Protein AF-A0A829YI76-F1 (afdb_monomer_lite)

Radius of gyration: 20.85 Å; chains: 1; bounding box: 61×23×52 Å

Sequence (101 aa):
MSERILIPLPGLGTLELPREVFDQHLLKTLVPAPTLPSELVDADQLEERTGIPASWWMTQARERRVPFRKMGRYVRFELSEIMECDAYRRRALGNSDEISR

Structure (mmCIF, N/CA/C/O backbone):
data_AF-A0A829YI76-F1
#
_entry.id   AF-A0A829YI76-F1
#
loop_
_atom_site.group_PDB
_atom_site.id
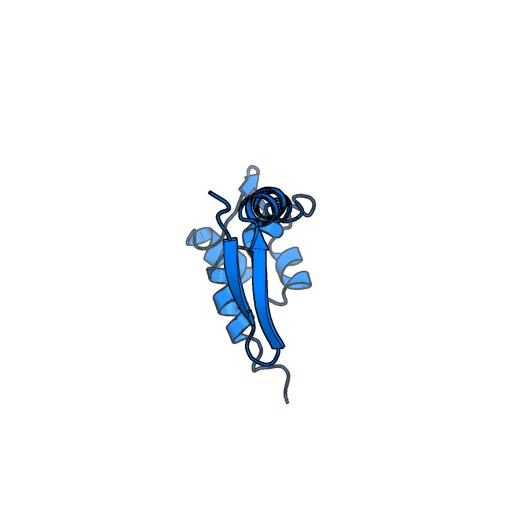_atom_site.type_symbol
_atom_site.label_atom_id
_atom_site.label_alt_id
_atom_site.label_comp_id
_atom_site.label_asym_id
_atom_site.label_entity_id
_atom_site.label_seq_id
_atom_site.pdbx_PDB_ins_code
_atom_site.Cartn_x
_atom_site.Cartn_y
_atom_site.Cartn_z
_atom_site.occupancy
_atom_site.B_iso_or_equiv
_atom_site.auth_seq_id
_atom_site.auth_comp_id
_atom_site.auth_asym_id
_atom_site.auth_atom_id
_atom_site.pdbx_PDB_model_num
ATOM 1 N N . MET A 1 1 ? -36.850 1.336 17.401 1.00 51.84 1 MET A N 1
ATOM 2 C CA . MET A 1 1 ? -36.067 0.347 18.171 1.00 51.84 1 MET A CA 1
ATOM 3 C C . MET A 1 1 ? -34.623 0.811 18.142 1.00 51.84 1 MET A C 1
ATOM 5 O O . MET A 1 1 ? -34.119 1.050 17.056 1.00 51.84 1 MET A O 1
ATOM 9 N N . SER A 1 2 ? -34.011 1.069 19.296 1.00 63.66 2 SER A N 1
ATOM 10 C CA . SER A 1 2 ? -32.673 1.669 19.377 1.00 63.66 2 SER A CA 1
ATOM 11 C C . SER A 1 2 ? -31.602 0.588 19.239 1.00 63.66 2 SER A C 1
ATOM 13 O O . SER A 1 2 ? -31.313 -0.115 20.203 1.00 63.66 2 SER A O 1
ATOM 15 N N . GLU A 1 3 ? -31.046 0.434 18.040 1.00 83.56 3 GLU A N 1
ATOM 16 C CA . GLU A 1 3 ? -29.967 -0.516 17.764 1.00 83.56 3 GLU A CA 1
ATOM 17 C C . GLU A 1 3 ? -28.652 -0.018 18.399 1.00 83.56 3 GLU A C 1
ATOM 19 O O . GLU A 1 3 ? -28.280 1.152 18.255 1.00 83.56 3 GLU A O 1
ATOM 24 N N . ARG A 1 4 ? -27.972 -0.884 19.159 1.00 88.00 4 ARG A N 1
ATOM 25 C CA . ARG A 1 4 ? -26.721 -0.577 19.872 1.00 88.00 4 ARG A CA 1
ATOM 26 C C . ARG A 1 4 ? -25.626 -1.541 19.435 1.00 88.00 4 ARG A C 1
ATOM 28 O O . ARG A 1 4 ? -25.895 -2.720 19.220 1.00 88.00 4 ARG A O 1
ATOM 35 N N . ILE A 1 5 ? -24.403 -1.037 19.338 1.00 87.69 5 ILE A N 1
ATOM 36 C CA . ILE A 1 5 ? -23.200 -1.816 19.052 1.00 87.69 5 ILE A CA 1
ATOM 37 C C . ILE A 1 5 ? -22.404 -1.990 20.343 1.00 87.69 5 ILE A C 1
ATOM 39 O O . ILE A 1 5 ? -22.226 -1.039 21.106 1.00 87.69 5 ILE A O 1
ATOM 43 N N . LEU A 1 6 ? -21.925 -3.216 20.559 1.00 91.31 6 LEU A N 1
ATOM 44 C CA . LEU A 1 6 ? -21.065 -3.602 21.671 1.00 91.31 6 LEU A CA 1
ATOM 45 C C . LEU A 1 6 ? -19.669 -3.914 21.133 1.00 91.31 6 LEU A C 1
ATOM 47 O O . LEU A 1 6 ? -19.516 -4.810 20.304 1.00 91.31 6 LEU A O 1
ATOM 51 N N . ILE A 1 7 ? -18.657 -3.195 21.610 1.00 88.75 7 ILE A N 1
ATOM 52 C CA . ILE A 1 7 ? -17.260 -3.404 21.216 1.00 88.75 7 ILE A CA 1
ATOM 53 C C . ILE A 1 7 ? -16.486 -3.904 22.442 1.00 88.75 7 ILE A C 1
ATOM 55 O O . ILE A 1 7 ? -16.265 -3.124 23.373 1.00 88.75 7 ILE A O 1
ATOM 59 N N . PRO A 1 8 ? -16.083 -5.187 22.492 1.00 88.81 8 PRO A N 1
ATOM 60 C CA . PRO A 1 8 ? -15.279 -5.704 23.592 1.00 88.81 8 PRO A CA 1
ATOM 61 C C . PRO A 1 8 ? -13.833 -5.206 23.474 1.00 88.81 8 PRO A C 1
ATOM 63 O O . PRO A 1 8 ? -13.141 -5.491 22.498 1.00 88.81 8 PRO A O 1
ATOM 66 N N . LEU A 1 9 ? -13.371 -4.475 24.489 1.00 86.19 9 LEU A N 1
ATOM 67 C CA . LEU A 1 9 ? -12.004 -3.976 24.608 1.00 86.19 9 LEU A CA 1
ATOM 68 C C . LEU A 1 9 ? -11.269 -4.790 25.687 1.00 86.19 9 LEU A C 1
ATOM 70 O O . LEU A 1 9 ? -11.547 -4.628 26.883 1.00 86.19 9 LEU A O 1
ATOM 74 N N . PRO A 1 10 ? -10.342 -5.689 25.306 1.00 85.75 10 PRO A N 1
ATOM 75 C CA . PRO A 1 10 ? -9.649 -6.538 26.268 1.00 85.75 10 PRO A CA 1
ATOM 76 C C . PRO A 1 10 ? -8.880 -5.681 27.284 1.00 85.75 10 PRO A C 1
ATOM 78 O O . PRO A 1 10 ? -8.089 -4.819 26.914 1.00 85.75 10 PRO A O 1
ATOM 81 N N . GLY A 1 11 ? -9.141 -5.910 28.574 1.00 81.19 11 GLY A N 1
ATOM 82 C CA . GLY A 1 11 ? -8.521 -5.179 29.687 1.00 81.19 11 GLY A CA 1
ATOM 83 C C . GLY A 1 11 ? -9.222 -3.882 30.112 1.00 81.19 11 GLY A C 1
ATOM 84 O O . GLY A 1 11 ? -8.873 -3.343 31.157 1.00 81.19 11 GLY A O 1
ATOM 85 N N . LEU A 1 12 ? -10.220 -3.400 29.360 1.00 83.12 12 LEU A N 1
ATOM 86 C CA . LEU A 1 12 ? -10.945 -2.150 29.655 1.00 83.12 12 LEU A CA 1
ATOM 87 C C . LEU A 1 12 ? -12.467 -2.332 29.784 1.00 83.12 12 LEU A C 1
ATOM 89 O O . LEU A 1 12 ? -13.122 -1.508 30.416 1.00 83.12 12 LEU A O 1
ATOM 93 N N . GLY A 1 13 ? -13.028 -3.415 29.237 1.00 89.44 13 GLY A N 1
ATOM 94 C CA . GLY A 1 13 ? -14.457 -3.738 29.319 1.00 89.44 13 GLY A CA 1
ATOM 95 C C . GLY A 1 13 ? -15.166 -3.636 27.968 1.00 89.44 13 GLY A C 1
ATOM 96 O O . GLY A 1 13 ? -14.532 -3.710 26.920 1.00 89.44 13 GLY A O 1
ATOM 97 N N . THR A 1 14 ? -16.491 -3.491 27.979 1.00 91.69 14 THR A N 1
ATOM 98 C CA . THR A 1 14 ? -17.304 -3.399 26.754 1.00 91.69 14 THR A CA 1
ATOM 99 C C . THR A 1 14 ? -17.762 -1.967 26.540 1.00 91.69 14 THR A C 1
ATOM 101 O O . THR A 1 14 ? -18.417 -1.386 27.404 1.00 91.69 14 THR A O 1
ATOM 104 N N . LEU A 1 15 ? -17.444 -1.409 25.375 1.00 89.00 15 LEU A N 1
ATOM 105 C CA . LEU A 1 15 ? -17.925 -0.098 24.965 1.00 89.00 15 LEU A CA 1
ATOM 10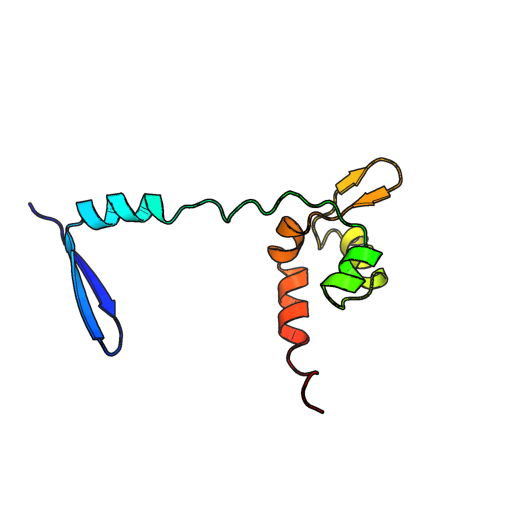6 C C . LEU A 1 15 ? -19.291 -0.261 24.286 1.00 89.00 15 LEU A C 1
ATOM 108 O O . LEU A 1 15 ? -19.397 -0.929 23.256 1.00 89.00 15 LEU A O 1
ATOM 112 N N . GLU A 1 16 ? -20.334 0.325 24.878 1.00 91.94 16 GLU A N 1
ATOM 113 C CA . GLU A 1 16 ? -21.669 0.409 24.276 1.00 91.94 16 GLU A CA 1
ATOM 114 C C . GLU A 1 16 ? -21.841 1.742 23.557 1.00 91.94 16 GLU A C 1
ATOM 116 O O . GLU A 1 16 ? -21.600 2.804 24.135 1.00 91.94 16 GLU A O 1
ATOM 121 N N . LEU A 1 17 ? -22.327 1.703 22.319 1.00 89.19 17 LEU A N 1
ATOM 122 C CA . LEU A 1 17 ? -22.628 2.910 21.561 1.00 89.19 17 LEU A CA 1
ATOM 123 C C . LEU A 1 17 ? -23.873 2.733 20.675 1.00 89.19 17 LEU A C 1
ATOM 125 O O . LEU A 1 17 ? -24.147 1.625 20.208 1.00 89.19 17 LEU A O 1
ATOM 129 N N . PRO A 1 18 ? -24.651 3.801 20.418 1.00 90.62 18 PRO A N 1
ATOM 130 C CA . PRO A 1 18 ? -25.748 3.747 19.457 1.00 90.62 18 PRO A CA 1
ATOM 131 C C . PRO A 1 18 ? -25.231 3.465 18.045 1.00 90.62 18 PRO A C 1
ATOM 133 O O . PRO A 1 18 ? -24.206 4.016 17.635 1.00 90.62 18 PRO A O 1
ATOM 136 N N . ARG A 1 19 ? -25.980 2.662 17.281 1.00 84.94 19 ARG A N 1
ATOM 137 C CA . ARG A 1 19 ? -25.641 2.307 15.897 1.00 84.94 19 ARG A CA 1
ATOM 138 C C . ARG A 1 19 ? -25.372 3.534 15.022 1.00 84.94 19 ARG A C 1
ATOM 140 O O . ARG A 1 19 ? -24.388 3.572 14.297 1.00 84.94 19 ARG A O 1
ATOM 147 N N . GLU A 1 20 ? -26.188 4.570 15.173 1.00 83.88 20 GLU A N 1
ATOM 148 C CA . GLU A 1 20 ? -26.089 5.810 14.396 1.00 83.88 20 GLU A CA 1
ATOM 149 C C . GLU A 1 20 ? -24.776 6.573 14.638 1.00 83.88 20 GLU A C 1
ATOM 151 O O . GLU A 1 20 ? -24.182 7.114 13.707 1.00 83.88 20 GLU A O 1
ATOM 156 N N . VAL A 1 21 ? -24.287 6.567 15.884 1.00 84.31 21 VAL A N 1
ATOM 157 C CA . VAL A 1 21 ? -23.003 7.187 16.244 1.00 84.31 21 VAL A CA 1
ATOM 158 C C . VAL A 1 21 ? -21.855 6.392 15.630 1.00 84.31 21 VAL A C 1
ATOM 160 O O . VAL A 1 21 ? -20.918 6.976 15.091 1.00 84.31 21 VAL A O 1
ATOM 163 N N . PHE A 1 22 ? -21.937 5.061 15.660 1.00 83.75 22 PHE A N 1
ATOM 164 C CA . PHE A 1 22 ? -20.942 4.218 15.007 1.00 83.75 22 PHE A CA 1
ATOM 165 C C . PHE A 1 22 ? -20.890 4.472 13.499 1.00 83.75 22 PHE A C 1
ATOM 167 O O . PHE A 1 22 ? -19.814 4.744 12.976 1.00 83.75 22 PHE A O 1
ATOM 174 N N . ASP A 1 23 ? -22.036 4.449 12.814 1.00 79.69 23 ASP A N 1
ATOM 175 C CA . ASP A 1 23 ? -22.098 4.606 11.357 1.00 79.69 23 ASP A CA 1
ATOM 176 C C . ASP A 1 23 ? -21.629 6.005 10.907 1.00 79.69 23 ASP A C 1
ATOM 178 O O . ASP A 1 23 ? -20.883 6.115 9.931 1.00 79.69 23 ASP A O 1
ATOM 182 N N . GLN A 1 24 ? -21.973 7.073 11.645 1.00 77.12 24 GLN A N 1
ATOM 183 C CA . GLN A 1 24 ? -21.464 8.428 11.368 1.00 77.12 24 GLN A CA 1
ATOM 184 C C . GLN A 1 24 ? -19.935 8.506 11.425 1.00 77.12 24 GLN A C 1
ATOM 186 O O . GLN A 1 24 ? -19.308 9.196 10.617 1.00 77.12 24 GLN A O 1
ATOM 191 N N . HIS A 1 25 ? -19.325 7.820 12.389 1.00 71.88 25 HIS A N 1
ATOM 192 C CA . HIS A 1 25 ? -17.882 7.876 12.593 1.00 71.88 25 HIS A CA 1
ATOM 193 C C . HIS A 1 25 ? -17.112 6.844 11.764 1.00 71.88 25 HIS A C 1
ATOM 195 O O . HIS A 1 25 ? -15.959 7.105 11.420 1.00 71.88 25 HIS A O 1
ATOM 201 N N . LEU A 1 26 ? -17.745 5.741 11.354 1.00 73.75 26 LEU A N 1
ATOM 202 C CA . LEU A 1 26 ? -17.149 4.730 10.479 1.00 73.75 26 LEU A CA 1
ATOM 203 C C . LEU A 1 26 ? -16.705 5.336 9.136 1.00 73.75 26 LEU A C 1
ATOM 205 O O . LEU A 1 26 ? -15.633 5.014 8.628 1.00 73.75 26 LEU A O 1
ATOM 209 N N . LEU A 1 27 ? -17.480 6.286 8.602 1.00 59.97 27 LEU A N 1
ATOM 210 C CA . LEU A 1 27 ? -17.161 6.995 7.357 1.00 59.97 27 LEU A CA 1
ATOM 211 C C . LEU A 1 27 ? -16.052 8.046 7.521 1.00 59.97 27 LEU A C 1
ATOM 213 O O . LEU A 1 27 ? -15.368 8.371 6.555 1.00 59.97 27 LEU A O 1
ATOM 217 N N . LYS A 1 28 ? -15.836 8.559 8.738 1.00 54.12 28 LYS A N 1
ATOM 218 C CA . LYS A 1 28 ? -14.809 9.572 9.024 1.00 54.12 28 LYS A CA 1
ATOM 219 C C . LYS A 1 28 ? -13.403 8.971 9.144 1.00 54.12 28 LYS A C 1
ATOM 221 O O . LYS A 1 28 ? -12.423 9.690 8.973 1.00 54.12 28 LYS A O 1
ATOM 226 N N . THR A 1 29 ? -13.301 7.667 9.406 1.00 47.94 29 THR A N 1
ATOM 227 C CA . THR A 1 29 ? -12.026 6.926 9.462 1.00 47.94 29 THR A CA 1
ATOM 228 C C . THR A 1 29 ? -11.632 6.315 8.116 1.00 47.94 29 THR A C 1
ATOM 230 O O . THR A 1 29 ? -10.468 5.975 7.927 1.00 47.94 29 THR A O 1
ATOM 233 N N . LEU A 1 30 ? -12.539 6.281 7.132 1.00 49.53 30 LEU A N 1
ATOM 234 C CA . LEU A 1 30 ? -12.193 6.112 5.715 1.00 49.53 30 LEU A CA 1
ATOM 235 C C . LEU A 1 30 ? -11.595 7.415 5.157 1.00 49.53 30 LEU A C 1
ATOM 237 O O . LEU A 1 30 ? -12.007 7.923 4.117 1.00 49.53 30 LEU A O 1
ATOM 241 N N . VAL A 1 31 ? -10.619 7.987 5.860 1.00 52.78 31 VAL A N 1
ATOM 242 C CA . VAL A 1 31 ? -9.678 8.897 5.217 1.00 52.78 31 VAL A CA 1
ATOM 243 C C . VAL A 1 31 ? -8.964 8.006 4.194 1.00 52.78 31 VAL A C 1
ATOM 245 O O . VAL A 1 31 ? -8.355 7.021 4.624 1.00 52.78 31 VAL A O 1
ATOM 248 N N . PRO A 1 32 ? -9.054 8.243 2.868 1.00 50.75 32 PRO A N 1
ATOM 249 C CA . PRO A 1 32 ? -8.099 7.609 1.968 1.00 50.75 32 PRO A CA 1
ATOM 250 C C . PRO A 1 32 ? -6.732 7.943 2.554 1.00 50.75 32 PRO A C 1
ATOM 252 O O . PRO A 1 32 ? -6.513 9.111 2.888 1.00 50.75 32 PRO A O 1
ATOM 255 N N . ALA A 1 33 ? -5.895 6.927 2.804 1.00 53.84 33 ALA A N 1
ATOM 256 C CA . ALA A 1 33 ? -4.569 7.110 3.390 1.00 53.84 33 ALA A CA 1
ATOM 257 C C . ALA A 1 33 ? -3.967 8.396 2.813 1.00 53.84 33 ALA A C 1
ATOM 259 O O . ALA A 1 33 ? -4.091 8.573 1.596 1.00 53.84 33 ALA A O 1
ATOM 260 N N . PRO A 1 34 ? -3.460 9.328 3.652 1.00 50.19 34 PRO A N 1
ATOM 261 C CA . PRO A 1 34 ? -3.033 10.635 3.178 1.00 50.19 34 PRO A CA 1
ATOM 262 C C . PRO A 1 34 ? -2.201 10.389 1.935 1.00 50.19 34 PRO A C 1
ATOM 264 O O . PRO A 1 34 ? -1.206 9.669 2.015 1.00 50.19 34 PRO A O 1
ATOM 267 N N . THR A 1 35 ? -2.671 10.879 0.786 1.00 50.78 35 THR A N 1
ATOM 268 C CA . THR A 1 35 ? -1.907 10.857 -0.453 1.00 50.78 35 THR A CA 1
ATOM 269 C C . THR A 1 35 ? -0.671 11.680 -0.154 1.00 50.78 35 THR A C 1
ATOM 271 O O . THR A 1 35 ? -0.666 12.900 -0.321 1.00 50.78 35 THR A O 1
ATOM 274 N N . LEU A 1 36 ? 0.357 11.015 0.379 1.00 55.09 36 LEU A N 1
ATOM 275 C CA . LEU A 1 36 ? 1.722 11.480 0.320 1.00 55.09 36 LEU A CA 1
ATOM 276 C C . LEU A 1 36 ? 1.902 11.883 -1.143 1.00 55.09 36 LEU A C 1
ATOM 278 O O . LEU A 1 36 ? 1.450 11.129 -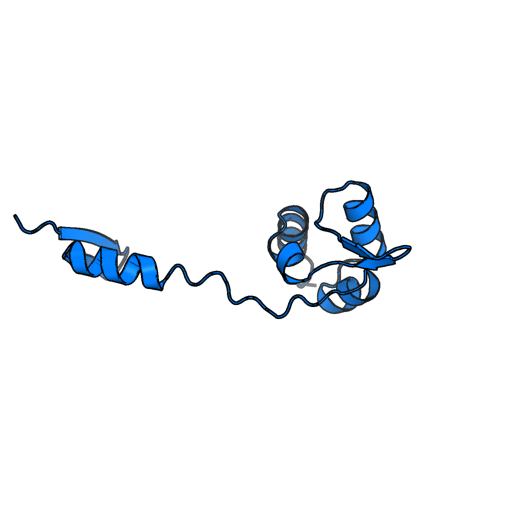2.016 1.00 55.09 36 LEU A O 1
ATOM 282 N N . PRO A 1 37 ? 2.433 13.087 -1.418 1.00 54.03 37 PRO A N 1
ATOM 283 C CA . PRO A 1 37 ? 2.596 13.552 -2.789 1.00 54.03 37 PRO A CA 1
ATOM 284 C C . PRO A 1 37 ? 3.186 12.403 -3.604 1.00 54.03 37 PRO A C 1
ATOM 286 O O . PRO A 1 37 ? 4.145 11.795 -3.130 1.00 54.03 37 PRO A O 1
ATOM 289 N N . SER A 1 38 ? 2.565 12.056 -4.743 1.00 64.75 38 SER A N 1
ATOM 290 C CA . SER A 1 38 ? 3.011 10.979 -5.641 1.00 64.75 38 SER A CA 1
ATOM 291 C C . SER A 1 38 ? 4.433 11.270 -6.104 1.00 64.75 38 SER A C 1
ATOM 293 O O . SER A 1 38 ? 4.673 11.841 -7.168 1.00 64.75 38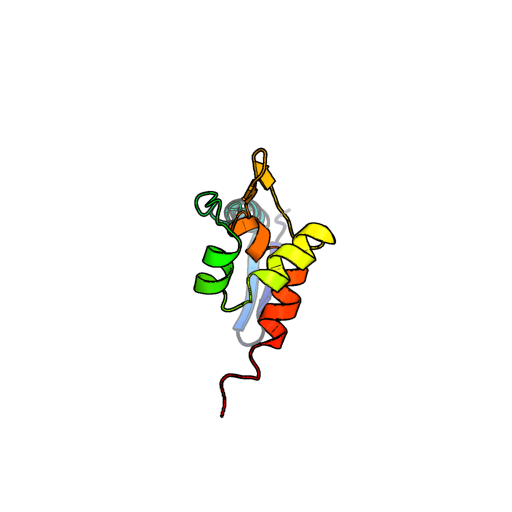 SER A O 1
ATOM 295 N N . GLU A 1 39 ? 5.391 10.941 -5.252 1.00 79.50 39 GLU A N 1
ATOM 296 C CA . GLU A 1 39 ? 6.784 11.242 -5.457 1.00 79.50 39 GLU A CA 1
ATOM 297 C C . GLU A 1 39 ? 7.341 10.122 -6.317 1.00 79.50 39 GLU A C 1
ATOM 299 O O . GLU A 1 39 ? 7.493 8.975 -5.887 1.00 79.50 39 GLU A O 1
ATOM 304 N N . LEU A 1 40 ? 7.558 10.464 -7.584 1.00 84.44 40 LEU A N 1
ATOM 305 C CA . LEU A 1 40 ? 8.116 9.565 -8.574 1.00 84.44 40 LEU A CA 1
ATOM 306 C C . LEU A 1 40 ? 9.632 9.535 -8.422 1.00 84.44 40 LEU A C 1
ATOM 308 O O . LEU A 1 40 ? 10.340 10.389 -8.966 1.00 84.44 40 LEU A O 1
ATOM 312 N N . VAL A 1 41 ? 10.104 8.522 -7.711 1.00 88.50 41 VAL A N 1
ATOM 313 C CA . VAL A 1 41 ? 11.514 8.276 -7.417 1.00 88.50 41 VAL A CA 1
ATOM 314 C C . VAL A 1 41 ? 12.115 7.258 -8.387 1.00 88.50 41 VAL A C 1
ATOM 316 O O . VAL A 1 41 ? 11.419 6.425 -8.973 1.00 88.50 41 VAL A O 1
ATOM 319 N N . ASP A 1 42 ? 13.424 7.346 -8.595 1.00 89.88 42 ASP A N 1
ATOM 320 C CA . ASP A 1 42 ? 14.196 6.363 -9.361 1.00 89.88 42 ASP A CA 1
ATOM 321 C C . ASP A 1 42 ? 14.680 5.215 -8.450 1.00 89.88 42 ASP A C 1
ATOM 323 O O . ASP A 1 42 ? 14.547 5.277 -7.227 1.00 89.88 42 ASP A O 1
ATOM 327 N N . ALA A 1 43 ? 15.254 4.158 -9.034 1.00 87.62 43 ALA A N 1
ATOM 328 C CA . A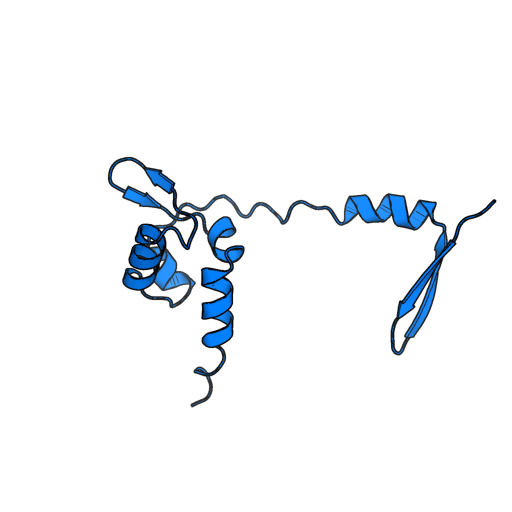LA A 1 43 ? 15.736 3.002 -8.269 1.00 87.62 43 ALA A CA 1
ATOM 329 C C . ALA A 1 43 ? 16.844 3.369 -7.260 1.00 87.62 43 ALA A C 1
ATOM 331 O O . ALA A 1 43 ? 16.828 2.857 -6.145 1.00 87.62 43 ALA A O 1
ATOM 332 N N . ASP A 1 44 ? 17.752 4.280 -7.624 1.00 87.38 44 ASP A N 1
ATOM 333 C CA . ASP A 1 44 ? 18.820 4.762 -6.735 1.00 87.38 44 ASP A CA 1
ATOM 334 C C . ASP A 1 44 ? 18.251 5.554 -5.544 1.00 87.38 44 ASP A C 1
ATOM 336 O O . ASP A 1 44 ? 18.644 5.356 -4.400 1.00 87.38 44 ASP A O 1
ATOM 340 N N . GLN A 1 45 ? 17.231 6.382 -5.785 1.00 88.31 45 GLN A N 1
ATOM 341 C CA . GLN A 1 45 ? 16.552 7.128 -4.720 1.00 88.31 45 GLN A CA 1
ATOM 342 C C . GLN A 1 45 ? 15.768 6.204 -3.774 1.00 88.31 45 GLN A C 1
ATOM 344 O O . GLN A 1 45 ? 15.650 6.482 -2.581 1.00 88.31 45 GLN A O 1
ATOM 349 N N . LEU A 1 46 ? 15.216 5.097 -4.286 1.00 87.38 46 LEU A N 1
ATOM 350 C CA . LEU A 1 46 ? 14.607 4.072 -3.438 1.00 87.38 46 LEU A CA 1
ATOM 351 C C . LEU A 1 46 ? 15.645 3.370 -2.571 1.00 87.38 46 LEU A C 1
ATOM 353 O O . LEU A 1 46 ? 15.346 3.078 -1.417 1.00 87.38 46 LEU A O 1
ATOM 357 N N . GLU A 1 47 ? 16.840 3.111 -3.092 1.00 89.62 47 GLU A N 1
ATOM 358 C CA . GLU A 1 47 ? 17.932 2.530 -2.314 1.00 89.62 47 GLU A CA 1
ATOM 359 C C . GLU A 1 47 ? 18.336 3.436 -1.153 1.00 89.62 47 GLU A C 1
ATOM 361 O O . GLU A 1 47 ? 18.351 2.978 -0.013 1.00 89.62 47 GLU A O 1
ATOM 366 N N . GLU A 1 48 ? 18.530 4.730 -1.402 1.00 85.31 48 GLU A N 1
ATOM 367 C CA . GLU A 1 48 ? 18.854 5.698 -0.347 1.00 85.31 48 GLU A CA 1
ATOM 368 C C . GLU A 1 48 ? 17.771 5.781 0.742 1.00 85.31 48 GLU A C 1
ATOM 370 O O . GLU A 1 48 ? 18.080 5.930 1.923 1.00 85.31 48 GLU A O 1
ATOM 375 N N . ARG A 1 49 ? 16.491 5.666 0.366 1.00 83.62 49 ARG A N 1
ATOM 376 C CA . ARG A 1 49 ? 15.360 5.797 1.303 1.00 83.62 49 ARG A CA 1
ATOM 377 C C . ARG A 1 49 ? 15.010 4.516 2.047 1.00 83.62 49 ARG A C 1
ATOM 379 O O . ARG A 1 49 ? 14.555 4.580 3.185 1.00 83.62 49 ARG A O 1
ATOM 386 N N . THR A 1 50 ? 15.135 3.369 1.387 1.00 82.50 50 THR A N 1
ATOM 387 C CA . THR A 1 50 ? 14.677 2.071 1.914 1.00 82.50 50 THR A CA 1
ATOM 388 C C . THR A 1 50 ? 15.823 1.168 2.358 1.00 82.50 50 THR A C 1
ATOM 390 O O . THR A 1 50 ? 15.575 0.158 3.012 1.00 82.50 50 THR A O 1
ATOM 393 N N . GLY A 1 51 ? 17.065 1.488 1.982 1.00 84.94 51 GLY A N 1
ATOM 394 C CA . GLY A 1 51 ? 18.234 0.625 2.159 1.00 84.94 51 GLY A CA 1
ATOM 395 C C . GLY A 1 51 ? 18.225 -0.619 1.263 1.00 84.94 51 GLY A C 1
ATOM 396 O O . GLY A 1 51 ? 19.086 -1.485 1.401 1.00 84.94 51 GLY A O 1
ATOM 397 N N . ILE A 1 52 ? 17.243 -0.754 0.364 1.00 86.38 52 ILE A N 1
ATOM 398 C CA . ILE A 1 52 ? 17.120 -1.908 -0.529 1.00 86.38 52 ILE A CA 1
ATOM 399 C C . ILE A 1 52 ? 17.841 -1.605 -1.847 1.00 86.38 52 ILE A C 1
ATOM 401 O O . ILE A 1 52 ? 17.485 -0.622 -2.495 1.00 86.38 52 ILE A O 1
ATOM 405 N N . PRO A 1 53 ? 18.760 -2.474 -2.308 1.00 88.38 53 PRO A N 1
ATOM 406 C CA . PRO A 1 53 ? 19.544 -2.228 -3.516 1.00 88.38 53 PRO A CA 1
ATOM 407 C C . PRO A 1 53 ? 18.699 -1.900 -4.755 1.00 88.38 53 PRO A C 1
ATOM 409 O O . PRO A 1 53 ? 17.736 -2.611 -5.066 1.00 88.38 53 PRO A O 1
ATOM 412 N N . ALA A 1 54 ? 19.115 -0.903 -5.539 1.00 89.12 54 ALA A N 1
ATOM 413 C CA . ALA A 1 54 ? 18.477 -0.494 -6.793 1.00 89.12 54 ALA A CA 1
ATOM 414 C C . ALA A 1 54 ? 18.337 -1.659 -7.789 1.00 89.12 54 ALA A C 1
ATOM 416 O O . ALA A 1 54 ? 17.338 -1.779 -8.506 1.00 89.12 54 ALA A O 1
ATOM 417 N N . SER A 1 55 ? 19.306 -2.580 -7.796 1.00 89.00 55 SER A N 1
ATOM 418 C CA . SER A 1 55 ? 19.280 -3.800 -8.612 1.00 89.00 55 SER A CA 1
ATOM 419 C C . SER A 1 55 ? 18.100 -4.718 -8.272 1.00 89.00 55 SER A C 1
ATOM 421 O O . SER A 1 55 ? 17.498 -5.314 -9.174 1.00 89.00 55 SER A O 1
ATOM 423 N N . TRP A 1 56 ? 17.712 -4.795 -6.995 1.00 90.12 56 TRP A N 1
ATOM 424 C CA . TRP A 1 56 ? 16.542 -5.547 -6.554 1.00 90.12 56 TRP A CA 1
ATOM 425 C C . TRP A 1 56 ? 15.261 -4.884 -7.057 1.00 90.12 56 TRP A C 1
ATOM 427 O O . TRP A 1 56 ? 14.440 -5.562 -7.672 1.00 90.12 56 TRP A O 1
ATOM 437 N N . TRP A 1 57 ? 15.132 -3.561 -6.907 1.00 88.69 57 TRP A N 1
ATOM 438 C CA . TRP A 1 57 ? 13.985 -2.799 -7.417 1.00 88.69 57 TRP A CA 1
ATOM 439 C C . TRP A 1 57 ? 13.807 -2.957 -8.925 1.00 88.69 57 TRP A C 1
ATOM 441 O O . TRP A 1 57 ? 12.711 -3.263 -9.396 1.00 88.69 57 TRP A O 1
ATOM 451 N N . MET A 1 58 ? 14.892 -2.844 -9.696 1.00 88.50 58 MET A N 1
ATOM 452 C CA . MET A 1 58 ? 14.856 -3.075 -11.141 1.00 88.50 58 MET A CA 1
ATOM 453 C C . MET A 1 58 ? 14.469 -4.515 -11.494 1.00 88.50 58 MET A C 1
ATOM 455 O O . MET A 1 58 ? 13.728 -4.732 -12.454 1.00 88.50 58 MET A O 1
ATOM 459 N N . THR A 1 59 ? 14.943 -5.502 -10.732 1.00 90.25 59 THR A N 1
ATOM 460 C CA . THR A 1 59 ? 14.583 -6.913 -10.938 1.00 90.25 59 THR A CA 1
ATOM 461 C C . THR A 1 59 ? 13.102 -7.143 -10.652 1.00 90.25 59 THR A C 1
ATOM 463 O O . THR A 1 59 ? 12.397 -7.698 -11.492 1.00 90.25 59 THR A O 1
ATOM 466 N N . GLN A 1 60 ? 12.593 -6.636 -9.528 1.00 89.19 60 GLN A N 1
ATOM 467 C CA . GLN A 1 60 ? 11.175 -6.746 -9.187 1.00 89.19 60 GLN A CA 1
ATOM 468 C C . GLN A 1 60 ? 10.276 -6.001 -10.183 1.00 89.19 60 GLN A C 1
ATOM 470 O O . GLN A 1 60 ? 9.184 -6.479 -10.493 1.00 89.19 60 GLN A O 1
ATOM 475 N N . ALA A 1 61 ? 10.736 -4.874 -10.737 1.00 89.12 61 ALA A N 1
ATOM 476 C CA . ALA A 1 61 ? 10.025 -4.153 -11.791 1.00 89.12 61 ALA A CA 1
ATOM 477 C C . ALA A 1 61 ? 9.952 -4.973 -13.089 1.00 89.12 61 ALA A C 1
ATOM 479 O O . ALA A 1 61 ? 8.898 -5.056 -13.720 1.00 89.12 61 ALA A O 1
ATOM 480 N N . ARG A 1 62 ? 11.052 -5.638 -13.477 1.00 87.44 62 ARG A N 1
ATOM 481 C CA . ARG A 1 62 ? 11.080 -6.556 -14.633 1.00 87.44 62 ARG A CA 1
ATOM 482 C C . ARG A 1 62 ? 10.142 -7.745 -14.435 1.00 87.44 62 ARG A C 1
ATOM 484 O O . ARG A 1 62 ? 9.435 -8.115 -15.367 1.00 87.44 62 ARG A O 1
ATOM 491 N N . GLU A 1 63 ? 10.099 -8.293 -13.224 1.00 89.00 63 GLU A N 1
ATOM 492 C CA . GLU A 1 63 ? 9.207 -9.394 -12.836 1.00 89.00 63 GLU A CA 1
ATOM 493 C C . GLU A 1 63 ? 7.753 -8.954 -12.588 1.00 89.00 63 GLU A C 1
ATOM 495 O O . GLU A 1 63 ? 6.907 -9.799 -12.303 1.00 89.00 63 GLU A O 1
ATOM 500 N N . ARG A 1 64 ? 7.442 -7.651 -12.702 1.00 85.75 64 ARG A N 1
ATOM 501 C CA . ARG A 1 64 ? 6.117 -7.062 -12.423 1.00 85.75 64 ARG A CA 1
ATOM 502 C C . ARG A 1 64 ? 5.587 -7.376 -11.017 1.00 85.75 64 ARG A C 1
ATOM 504 O O . ARG A 1 64 ? 4.380 -7.467 -10.812 1.00 85.75 64 ARG A O 1
ATOM 511 N N . ARG A 1 65 ? 6.491 -7.548 -10.050 1.00 85.81 65 ARG A N 1
ATOM 512 C CA . ARG A 1 65 ? 6.157 -7.821 -8.642 1.00 85.81 65 ARG A CA 1
ATOM 513 C C . ARG A 1 65 ? 5.982 -6.560 -7.807 1.00 85.81 65 ARG A C 1
ATOM 515 O O . ARG A 1 65 ? 5.368 -6.629 -6.749 1.00 85.81 65 ARG A O 1
ATOM 522 N N . VAL A 1 66 ? 6.513 -5.435 -8.280 1.00 87.75 66 VAL A N 1
ATOM 523 C CA . VAL A 1 66 ? 6.335 -4.109 -7.679 1.00 87.75 66 VAL A CA 1
ATOM 524 C C . VAL A 1 66 ? 5.693 -3.161 -8.690 1.00 87.75 66 VAL A C 1
ATOM 526 O O . VAL A 1 66 ? 5.930 -3.315 -9.894 1.00 87.75 66 VAL A O 1
ATOM 529 N N . PRO A 1 67 ? 4.891 -2.189 -8.232 1.00 86.62 67 PRO A N 1
ATOM 530 C CA . PRO A 1 67 ? 4.341 -1.155 -9.096 1.00 86.62 67 PRO A CA 1
ATOM 531 C C . PRO A 1 67 ? 5.458 -0.292 -9.688 1.00 86.62 67 PRO A C 1
ATOM 533 O O . PRO A 1 67 ? 6.378 0.130 -8.991 1.00 86.62 67 PRO A O 1
ATOM 536 N N . PHE A 1 68 ? 5.389 -0.028 -10.990 1.00 88.81 68 PHE A N 1
ATOM 537 C CA . PHE A 1 68 ? 6.327 0.851 -11.682 1.00 88.81 68 PHE A CA 1
ATOM 538 C C . PHE A 1 68 ? 5.611 1.621 -12.788 1.00 88.81 68 PHE A C 1
ATOM 540 O O . PHE A 1 68 ? 4.703 1.109 -13.447 1.00 88.81 68 PHE A O 1
ATOM 547 N N . ARG A 1 69 ? 6.070 2.843 -13.051 1.00 88.94 69 ARG A N 1
ATOM 548 C CA . ARG A 1 69 ? 5.592 3.685 -14.147 1.00 88.94 69 ARG A CA 1
ATOM 549 C C . ARG A 1 69 ? 6.709 3.892 -15.156 1.00 88.94 69 ARG A C 1
ATOM 551 O O . ARG A 1 69 ? 7.809 4.326 -14.820 1.00 88.94 69 ARG A O 1
ATOM 558 N N . LYS A 1 70 ? 6.433 3.572 -16.421 1.00 86.62 70 LYS A N 1
ATOM 559 C CA . LYS A 1 70 ? 7.353 3.867 -17.525 1.00 86.62 70 LYS A CA 1
ATOM 560 C C . LYS A 1 70 ? 7.112 5.284 -18.026 1.00 86.62 70 LYS A C 1
ATOM 562 O O . LYS A 1 70 ? 6.033 5.586 -18.525 1.00 86.62 70 LYS A O 1
ATOM 567 N N . MET A 1 71 ? 8.139 6.118 -17.946 1.00 83.19 71 MET A N 1
ATOM 568 C CA . MET A 1 71 ? 8.176 7.449 -18.546 1.00 83.19 71 MET A CA 1
ATOM 569 C C . MET A 1 71 ? 9.193 7.437 -19.688 1.00 83.19 71 MET A C 1
ATOM 571 O O . MET A 1 71 ? 10.376 7.735 -19.518 1.00 83.19 71 MET A O 1
ATOM 575 N N . GLY A 1 72 ? 8.736 6.997 -20.863 1.00 85.50 72 GLY A N 1
ATOM 576 C CA . GLY A 1 72 ? 9.595 6.790 -22.029 1.00 85.50 72 GLY A CA 1
ATOM 577 C C . GLY A 1 72 ? 10.643 5.702 -21.776 1.00 85.50 72 GLY A C 1
ATOM 578 O O . GLY A 1 72 ? 10.301 4.536 -21.581 1.00 85.50 72 GLY A O 1
ATOM 579 N N . ARG A 1 73 ? 11.927 6.084 -21.781 1.00 81.88 73 ARG A N 1
ATOM 580 C CA . ARG A 1 73 ? 13.059 5.182 -21.496 1.00 81.88 73 ARG A CA 1
ATOM 581 C C . ARG A 1 73 ? 13.257 4.922 -19.995 1.00 81.88 73 ARG A C 1
ATOM 583 O O . ARG A 1 73 ? 13.931 3.958 -19.639 1.00 81.88 73 ARG A O 1
ATOM 590 N N . TYR A 1 74 ? 12.686 5.758 -19.130 1.00 83.62 74 TYR A N 1
ATOM 591 C CA . TYR A 1 74 ? 12.923 5.718 -17.690 1.00 83.62 74 TYR A CA 1
ATOM 592 C C . TYR A 1 74 ? 11.843 4.916 -16.960 1.00 83.62 74 TYR A C 1
ATOM 594 O O . TYR A 1 74 ? 10.667 4.943 -17.330 1.00 83.62 74 TYR A O 1
ATOM 602 N N . VAL A 1 75 ? 12.255 4.203 -15.913 1.00 86.62 75 VAL A N 1
ATOM 603 C CA . VAL A 1 75 ? 11.361 3.494 -14.993 1.00 86.62 75 VAL A CA 1
ATOM 604 C C . VAL A 1 75 ? 11.366 4.257 -13.679 1.00 86.62 75 VAL A C 1
ATOM 606 O O . VAL A 1 75 ? 12.413 4.399 -13.055 1.00 86.62 75 VAL A O 1
ATOM 609 N N . ARG A 1 76 ? 10.195 4.757 -13.297 1.00 89.38 76 ARG A N 1
ATOM 610 C CA . ARG A 1 76 ? 9.951 5.513 -12.070 1.00 89.38 76 ARG A CA 1
ATOM 611 C C . ARG A 1 76 ? 9.058 4.699 -11.148 1.00 89.38 76 ARG A C 1
ATOM 613 O O . ARG A 1 76 ? 8.207 3.936 -11.611 1.00 89.38 76 ARG A O 1
ATOM 620 N N . PHE A 1 77 ? 9.229 4.895 -9.856 1.00 88.69 77 PHE A N 1
ATOM 621 C CA . PHE A 1 77 ? 8.476 4.224 -8.813 1.00 88.69 77 PHE A CA 1
ATOM 622 C C . PHE A 1 77 ? 7.740 5.268 -7.992 1.00 88.69 77 PHE A C 1
ATOM 624 O O . PHE A 1 77 ? 8.304 6.306 -7.659 1.00 88.69 77 PHE A O 1
ATOM 631 N N . GLU A 1 78 ? 6.476 5.010 -7.688 1.00 87.25 78 GLU A N 1
ATOM 632 C CA . GLU A 1 78 ? 5.722 5.869 -6.787 1.00 87.25 78 GLU A CA 1
ATOM 633 C C . GLU A 1 78 ? 5.900 5.361 -5.359 1.00 87.25 78 GLU A C 1
ATOM 635 O O . GLU A 1 78 ? 5.562 4.214 -5.066 1.00 87.25 78 GLU A O 1
ATOM 640 N N . LEU A 1 79 ? 6.448 6.202 -4.478 1.00 82.75 79 LEU A N 1
ATOM 641 C CA . LEU A 1 79 ? 6.797 5.794 -3.115 1.00 82.75 79 LEU A CA 1
ATOM 642 C C . LEU A 1 79 ? 5.591 5.214 -2.354 1.00 82.75 79 LEU A C 1
ATOM 644 O O . LEU A 1 79 ? 5.713 4.170 -1.717 1.00 82.75 79 LEU A O 1
ATOM 648 N N . SER A 1 80 ? 4.422 5.845 -2.479 1.00 80.19 80 SER A N 1
ATOM 649 C CA . SER A 1 80 ? 3.174 5.407 -1.845 1.00 80.19 80 SER A CA 1
ATOM 650 C C . SER A 1 80 ? 2.752 4.008 -2.309 1.00 80.19 80 SER A C 1
ATOM 652 O O . SER A 1 80 ? 2.527 3.125 -1.484 1.00 80.19 80 SER A O 1
ATOM 654 N N . GLU A 1 81 ? 2.739 3.763 -3.626 1.00 83.56 81 GLU A N 1
ATOM 655 C CA . GLU A 1 81 ? 2.383 2.449 -4.185 1.00 83.56 81 GLU A CA 1
ATOM 656 C C . GLU A 1 81 ? 3.396 1.366 -3.766 1.00 83.56 81 GLU A C 1
ATOM 658 O O . GLU A 1 81 ? 3.033 0.215 -3.514 1.00 83.56 81 GLU A O 1
ATOM 663 N N . ILE A 1 82 ? 4.680 1.724 -3.654 1.00 85.12 82 ILE A N 1
ATOM 664 C CA . ILE A 1 82 ? 5.734 0.811 -3.201 1.00 85.12 82 ILE A CA 1
ATOM 665 C C . ILE A 1 82 ? 5.555 0.432 -1.729 1.00 85.12 82 ILE A C 1
ATOM 667 O O . ILE A 1 82 ? 5.676 -0.747 -1.393 1.00 85.12 82 ILE A O 1
ATOM 671 N N . MET A 1 83 ? 5.232 1.392 -0.860 1.00 79.88 83 MET A N 1
ATOM 672 C CA . MET A 1 83 ? 4.983 1.141 0.566 1.00 79.88 83 MET A CA 1
ATOM 673 C C . MET A 1 83 ? 3.767 0.234 0.801 1.00 79.88 83 MET A C 1
ATOM 675 O O . MET A 1 83 ? 3.723 -0.531 1.772 1.00 79.88 83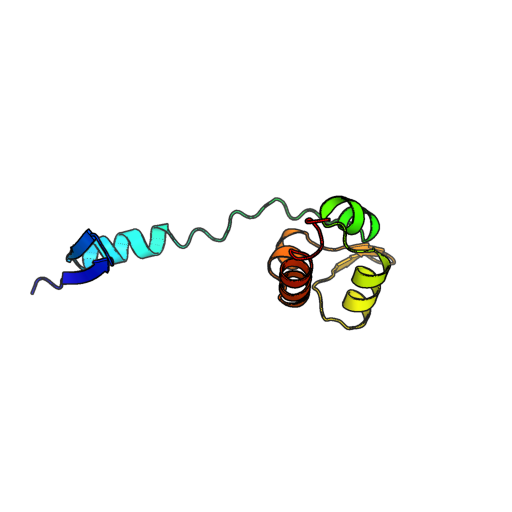 MET A O 1
ATOM 679 N N . GLU A 1 84 ? 2.791 0.281 -0.102 1.00 80.38 84 GLU A N 1
ATOM 680 C CA . GLU A 1 84 ? 1.608 -0.577 -0.063 1.00 80.38 84 GLU A CA 1
ATOM 681 C C . GLU A 1 84 ? 1.831 -1.965 -0.679 1.00 80.38 84 GLU A C 1
ATOM 683 O O . GLU A 1 84 ? 1.066 -2.890 -0.405 1.00 80.38 84 GLU A O 1
ATOM 688 N N . CYS A 1 85 ? 2.900 -2.148 -1.456 1.00 83.19 85 CYS A N 1
ATOM 689 C CA . CYS A 1 85 ? 3.177 -3.391 -2.160 1.00 83.19 85 CYS A CA 1
ATOM 690 C C . CYS A 1 85 ? 3.648 -4.521 -1.223 1.00 83.19 85 CYS A C 1
ATOM 692 O O . CYS A 1 85 ? 4.623 -4.390 -0.476 1.00 83.19 85 CYS A O 1
ATOM 694 N N . ASP A 1 86 ? 3.027 -5.699 -1.341 1.00 83.25 86 ASP A N 1
ATOM 695 C CA . ASP A 1 86 ? 3.385 -6.889 -0.556 1.00 83.25 86 ASP A CA 1
ATOM 696 C C . ASP A 1 86 ? 4.831 -7.352 -0.759 1.00 83.25 86 ASP A C 1
ATOM 698 O O . ASP A 1 86 ? 5.446 -7.878 0.169 1.00 83.25 86 ASP A O 1
ATOM 702 N N . ALA A 1 87 ? 5.389 -7.178 -1.961 1.00 82.00 87 ALA A N 1
ATOM 703 C CA . ALA A 1 87 ? 6.770 -7.564 -2.245 1.00 82.00 87 ALA A CA 1
ATOM 704 C C . ALA A 1 87 ? 7.764 -6.746 -1.407 1.00 82.00 87 ALA A C 1
ATOM 706 O O . ALA A 1 87 ? 8.723 -7.305 -0.870 1.00 82.00 87 ALA A O 1
ATOM 707 N N . TYR A 1 88 ? 7.499 -5.445 -1.245 1.00 82.62 88 TYR A N 1
ATOM 708 C CA . TYR A 1 88 ? 8.267 -4.583 -0.354 1.00 82.62 88 TYR A CA 1
ATOM 709 C C . TYR A 1 88 ? 8.030 -4.957 1.111 1.00 82.62 88 TYR A C 1
ATOM 711 O O . TYR A 1 88 ? 8.997 -5.200 1.826 1.00 82.62 88 TYR A O 1
ATOM 719 N N . ARG A 1 89 ? 6.771 -5.108 1.551 1.00 80.81 89 ARG A N 1
ATOM 720 C CA . ARG A 1 89 ? 6.456 -5.462 2.950 1.00 80.81 89 ARG A CA 1
ATOM 721 C C . ARG A 1 89 ? 7.094 -6.772 3.396 1.00 80.81 89 ARG A C 1
ATOM 723 O O . ARG A 1 89 ? 7.660 -6.827 4.483 1.00 80.81 89 ARG A O 1
ATOM 730 N N . ARG A 1 90 ? 7.064 -7.813 2.558 1.00 80.12 90 ARG A N 1
ATOM 731 C CA . ARG A 1 90 ? 7.715 -9.097 2.867 1.00 80.12 90 ARG A CA 1
ATOM 732 C C . ARG A 1 90 ? 9.220 -8.954 3.066 1.00 80.12 90 ARG A C 1
ATOM 734 O O . ARG A 1 90 ? 9.781 -9.654 3.900 1.00 80.12 90 ARG A O 1
ATOM 741 N N . ARG A 1 91 ? 9.875 -8.060 2.319 1.00 80.25 91 ARG A N 1
ATOM 742 C CA . ARG A 1 91 ? 11.313 -7.817 2.469 1.00 80.25 91 ARG A CA 1
ATOM 743 C C . ARG A 1 91 ? 11.626 -6.886 3.638 1.00 80.25 91 ARG A C 1
ATOM 745 O O . ARG A 1 91 ? 12.554 -7.177 4.379 1.00 80.25 91 ARG A O 1
ATOM 752 N N . ALA A 1 92 ? 10.835 -5.835 3.845 1.00 74.12 92 ALA A N 1
ATOM 753 C CA . ALA A 1 92 ? 10.983 -4.913 4.969 1.00 74.12 92 ALA A CA 1
ATOM 754 C C . ALA A 1 92 ? 10.825 -5.631 6.322 1.00 74.12 92 ALA A C 1
ATOM 756 O O . ALA A 1 92 ? 11.643 -5.435 7.214 1.00 74.12 92 ALA A O 1
ATOM 757 N N . LEU A 1 93 ? 9.841 -6.531 6.441 1.00 63.94 93 LEU A N 1
ATOM 758 C CA . LEU A 1 93 ? 9.644 -7.371 7.630 1.00 63.94 93 LEU A CA 1
ATOM 759 C C . LEU A 1 93 ? 10.760 -8.412 7.823 1.00 63.94 93 LEU A C 1
ATOM 761 O O . LEU A 1 93 ? 11.005 -8.842 8.943 1.00 63.94 93 LEU A O 1
ATOM 765 N N . GLY A 1 94 ? 11.439 -8.815 6.745 1.00 61.66 94 GLY A N 1
ATOM 766 C CA . GLY A 1 94 ? 12.571 -9.743 6.797 1.00 61.66 94 GLY A CA 1
ATOM 767 C C . GLY A 1 94 ? 13.915 -9.090 7.137 1.00 61.66 94 GLY A C 1
ATOM 768 O O . GLY A 1 94 ? 14.866 -9.811 7.407 1.00 61.66 94 GLY A O 1
ATOM 769 N N . ASN A 1 95 ? 14.009 -7.754 7.121 1.00 54.38 95 ASN A N 1
ATOM 770 C CA . ASN A 1 95 ? 15.254 -7.016 7.378 1.00 54.38 95 ASN A CA 1
ATOM 771 C C . ASN A 1 95 ? 15.371 -6.509 8.827 1.00 54.38 95 ASN A C 1
ATOM 773 O O . ASN A 1 95 ? 16.400 -5.956 9.206 1.00 54.38 95 ASN A O 1
ATOM 777 N N . SER A 1 96 ? 14.326 -6.682 9.646 1.00 53.50 96 SER A N 1
ATOM 778 C CA . SER A 1 96 ? 14.317 -6.269 11.059 1.00 53.50 96 SER A CA 1
ATOM 779 C C . SER A 1 96 ? 15.232 -7.114 11.958 1.00 53.50 96 SER A C 1
ATOM 781 O O . SER A 1 96 ? 15.448 -6.739 13.105 1.00 53.50 96 SER A O 1
ATOM 783 N N . ASP A 1 97 ? 15.791 -8.213 11.443 1.00 49.50 97 ASP A N 1
ATOM 784 C CA . ASP A 1 97 ? 16.681 -9.121 12.183 1.00 49.50 97 ASP A CA 1
ATOM 785 C C . ASP A 1 97 ? 18.172 -8.717 12.109 1.00 49.50 97 ASP A C 1
ATOM 787 O O . ASP A 1 97 ? 18.986 -9.204 12.886 1.00 49.50 97 ASP A O 1
ATOM 791 N N . GLU A 1 98 ? 18.558 -7.798 11.210 1.00 51.59 98 GLU A N 1
ATOM 792 C CA . GLU A 1 98 ? 19.978 -7.502 10.923 1.00 51.59 98 GLU A CA 1
ATOM 793 C C . GLU A 1 98 ? 20.507 -6.215 11.593 1.00 51.59 98 GLU A C 1
ATOM 795 O O . GLU A 1 98 ? 21.649 -5.818 11.378 1.00 51.59 98 GLU A O 1
ATOM 800 N N . ILE A 1 99 ? 19.712 -5.573 12.461 1.00 45.75 99 ILE A N 1
ATOM 801 C CA . ILE A 1 99 ? 20.137 -4.423 13.285 1.00 45.75 99 ILE A CA 1
ATOM 802 C C . ILE A 1 99 ? 20.170 -4.844 14.759 1.00 45.75 99 ILE A C 1
ATOM 804 O O . ILE A 1 99 ? 19.492 -4.299 15.626 1.00 45.75 99 ILE A O 1
ATOM 808 N N . SER A 1 100 ? 20.924 -5.898 15.048 1.00 47.56 100 SER A N 1
ATOM 809 C CA . SER A 1 100 ? 21.359 -6.267 16.398 1.00 47.56 100 SER A CA 1
ATOM 810 C C . SER A 1 100 ? 22.622 -7.113 16.283 1.00 47.56 100 SER A C 1
ATOM 812 O O . SER A 1 100 ? 22.605 -8.324 16.504 1.00 47.56 100 SER A O 1
ATOM 814 N N . ARG A 1 101 ? 23.731 -6.479 15.895 1.00 38.06 101 ARG A N 1
ATOM 815 C CA . ARG A 1 101 ? 25.068 -7.028 16.121 1.00 38.06 101 ARG A CA 1
ATOM 816 C C . ARG A 1 101 ? 26.129 -5.949 16.223 1.00 38.06 101 ARG A C 1
ATOM 818 O O . ARG A 1 101 ? 26.034 -4.967 15.459 1.00 38.06 101 ARG A O 1
#

Secondary structure (DSSP, 8-state):
---EEEEEETTTEEEEEEHHHHHHHHHHH----------EE-HHHHHHHH---HHHHHHHHHTT-S--EEETTEEEEEHHHHHH-HHHHHHHHHSTTSS--

Foldseek 3Di:
DFDWDWDQDPPPGIDIDTPVVCVVVVVVVPPVPPPPPQDWAALVVCCVVLVDHSVVVVVCVVVVQADWDDDDPGITHGPVSRVVGPVNVVVSVVCPVPPPD

pLDDT: mean 78.12, std 14.29, range [38.06, 91.94]

Organism: NCBI:txid2695856